Protein AF-A0A7C4H9B8-F1 (afdb_monomer_lite)

Sequence (169 aa):
MSKLNQVKREEVLRFFNLPGFAIEMAKEEDYWKKDWTSDFAKCVFIIVGTYEGAELFDRFAAYKIGFELEKIGLRWMVMTDKYWEEVKDRYLKSPIITIGGPVVNYLSLKLSQKKGLGKNAIGFELTDRLIGFIWGENAYETLKLTKIFIQEYLESYAKIAKDIILRKP

Secondary structure (DSSP, 8-state):
--THHHHHHHHHHHHHT-HHHHHHHHHHHHHHTS-HHHHHTTEEEEEE---TTHHHHHHHHHHHHHHHHHHTT-EEEEEEHHHHHHHGGGGTTS-EEEES-TTT-HHHHHHHHHHT--SSEEEEEESSSEEEEEE-SSHHHHHHHHHHIIIIIHHHHHHHHHHHHHS--

Foldseek 3Di:
DDPPVPVVVVVVVVVCPPPVNVVVVVVVVVVVPDPVLVVCLQAAEEEEFPDDPLRVLQVVLVVVLQVLLVVVVHHYDYDYLVVCVVCCVSNQAQHYEYAEDLVGHVVNVVVCVVPVDDQFDFAWDDDSYTYTYFYHVGSVSSSVRSVVCSVPHSVVSSVVNCVSSVPDD

Radius of gyration: 19.86 Å; chains: 1; bounding box: 52×51×52 Å

pLDDT: mean 81.76, std 17.7, range [39.69, 98.56]

Structure (mmCIF, N/CA/C/O backbone):
data_AF-A0A7C4H9B8-F1
#
_entry.id   AF-A0A7C4H9B8-F1
#
loop_
_atom_site.group_PDB
_atom_site.id
_atom_site.type_symbol
_atom_site.label_atom_id
_atom_site.label_alt_id
_atom_site.label_comp_id
_atom_site.label_asym_id
_atom_site.label_entity_id
_atom_site.label_seq_id
_atom_site.pdbx_PDB_ins_code
_atom_site.Cartn_x
_atom_site.Cartn_y
_atom_site.Cartn_z
_atom_site.occupancy
_atom_site.B_iso_or_equiv
_atom_site.auth_seq_id
_atom_site.auth_comp_id
_atom_site.auth_asym_id
_atom_site.auth_atom_id
_atom_site.pdbx_PDB_model_num
ATOM 1 N N . MET A 1 1 ? 28.560 -38.560 17.644 1.00 44.53 1 MET A N 1
ATOM 2 C CA . MET A 1 1 ? 28.156 -37.156 17.889 1.00 44.53 1 MET A CA 1
ATOM 3 C C . MET A 1 1 ? 29.359 -36.410 18.442 1.00 44.53 1 MET A C 1
ATOM 5 O O . MET A 1 1 ? 29.866 -36.804 19.483 1.00 44.53 1 MET A O 1
ATOM 9 N N . SER A 1 2 ? 29.905 -35.453 17.686 1.00 44.12 2 SER A N 1
ATOM 10 C CA . SER A 1 2 ? 31.183 -34.803 18.001 1.00 44.12 2 SER A CA 1
ATOM 11 C C . SER A 1 2 ? 31.042 -33.781 19.136 1.00 44.12 2 SER A C 1
ATOM 13 O O . SER A 1 2 ? 30.021 -33.106 19.271 1.00 44.12 2 SER A O 1
ATOM 15 N N . LYS A 1 3 ? 32.108 -33.640 19.933 1.00 47.97 3 LYS A N 1
ATOM 16 C CA . LYS A 1 3 ? 32.249 -32.690 21.055 1.00 47.97 3 LYS A CA 1
ATOM 17 C C . LYS A 1 3 ? 32.072 -31.203 20.671 1.00 47.97 3 LYS A C 1
ATOM 19 O O . LYS A 1 3 ? 32.063 -30.357 21.556 1.00 47.97 3 LYS A O 1
ATOM 24 N N . LEU A 1 4 ? 31.868 -30.876 19.388 1.00 39.69 4 LEU A N 1
ATOM 25 C CA . LEU A 1 4 ? 31.550 -29.520 18.916 1.00 39.69 4 LEU A CA 1
ATOM 26 C C . LEU A 1 4 ? 30.134 -29.038 19.291 1.00 39.69 4 LEU A C 1
ATOM 28 O O . LEU A 1 4 ? 29.887 -27.836 19.275 1.00 39.69 4 LEU A O 1
ATOM 32 N N . ASN A 1 5 ? 29.214 -29.938 19.662 1.00 51.06 5 ASN A N 1
ATOM 33 C CA . ASN A 1 5 ? 27.829 -29.572 20.000 1.00 51.06 5 ASN A CA 1
ATOM 34 C C . ASN A 1 5 ? 27.592 -29.233 21.483 1.00 51.06 5 ASN A C 1
ATOM 36 O O . ASN A 1 5 ? 26.513 -28.753 21.820 1.00 51.06 5 ASN A O 1
ATOM 40 N N . GLN A 1 6 ? 28.563 -29.462 22.374 1.00 49.03 6 GLN A N 1
ATOM 41 C CA . GLN A 1 6 ? 28.408 -29.138 23.801 1.00 49.03 6 GLN A CA 1
ATOM 42 C C . GLN A 1 6 ? 28.836 -27.703 24.127 1.00 49.03 6 GLN A C 1
ATOM 44 O O . GLN A 1 6 ? 28.135 -27.025 24.874 1.00 49.03 6 GLN A O 1
ATOM 49 N N . VAL A 1 7 ? 29.900 -27.199 23.491 1.00 49.19 7 VAL A N 1
ATOM 50 C CA . VAL A 1 7 ? 30.449 -25.858 23.778 1.00 49.19 7 VAL A CA 1
ATOM 51 C C . VAL A 1 7 ? 29.468 -24.734 23.403 1.00 49.19 7 VAL A C 1
ATOM 53 O O . VAL A 1 7 ? 29.357 -23.751 24.125 1.00 49.19 7 VAL A O 1
ATOM 56 N N . LYS A 1 8 ? 28.636 -24.913 22.366 1.00 54.22 8 LYS A N 1
ATOM 57 C CA . LYS A 1 8 ? 27.623 -23.909 21.987 1.00 54.22 8 LYS A CA 1
ATOM 58 C C . LYS A 1 8 ? 26.416 -23.843 22.921 1.00 54.22 8 LYS A C 1
ATOM 60 O O . LYS A 1 8 ? 25.779 -22.802 22.996 1.00 54.22 8 LYS A O 1
ATOM 65 N N . ARG A 1 9 ? 26.051 -24.928 23.609 1.00 48.72 9 ARG A N 1
ATOM 66 C CA . ARG A 1 9 ? 24.811 -24.950 24.405 1.00 48.72 9 ARG A CA 1
ATOM 67 C C . ARG A 1 9 ? 24.984 -24.210 25.729 1.00 48.72 9 ARG A C 1
ATOM 69 O O . ARG A 1 9 ? 24.079 -23.496 26.137 1.00 48.72 9 ARG A O 1
ATOM 76 N N . GLU A 1 10 ? 26.147 -24.332 26.363 1.00 52.06 10 GLU A N 1
ATOM 77 C CA . GLU A 1 10 ? 26.447 -23.648 27.628 1.00 52.06 10 GLU A CA 1
ATOM 78 C C . GLU A 1 10 ? 26.759 -22.157 27.438 1.00 52.06 10 GLU A C 1
ATOM 80 O O . GLU A 1 10 ? 26.349 -21.345 28.266 1.00 52.06 10 GLU A O 1
ATOM 85 N N . GLU A 1 11 ? 27.404 -21.768 26.332 1.00 54.47 11 GLU A N 1
ATOM 86 C CA . GLU A 1 11 ? 27.608 -20.352 25.985 1.00 54.47 11 GLU A CA 1
ATOM 87 C C . GLU A 1 11 ? 26.296 -19.654 25.614 1.00 54.47 11 GLU A C 1
ATOM 89 O O . GLU A 1 11 ? 26.045 -18.540 26.072 1.00 54.47 11 GLU A O 1
ATOM 94 N N . VAL A 1 12 ? 25.418 -20.333 24.865 1.00 52.53 12 VAL A N 1
ATOM 95 C CA . VAL A 1 12 ? 24.054 -19.858 24.604 1.00 52.53 12 VAL A CA 1
ATOM 96 C C . VAL A 1 12 ? 23.292 -19.738 25.925 1.00 52.53 12 VAL A C 1
ATOM 98 O O . VAL A 1 12 ? 22.803 -18.667 26.240 1.00 52.53 12 VAL A O 1
ATOM 101 N N . LEU A 1 13 ? 23.271 -20.755 26.787 1.00 48.16 13 LEU A N 1
ATOM 102 C CA . LEU A 1 13 ? 22.564 -20.654 28.073 1.00 48.16 13 LEU A CA 1
ATOM 103 C C . LEU A 1 13 ? 23.130 -19.561 29.003 1.00 48.16 13 LEU A C 1
ATOM 105 O O . LEU A 1 13 ? 22.366 -18.944 29.741 1.00 48.16 13 LEU A O 1
ATOM 109 N N . ARG A 1 14 ? 24.433 -19.252 28.941 1.00 53.78 14 ARG A N 1
ATOM 110 C CA . ARG A 1 14 ? 25.020 -18.094 29.645 1.00 53.78 14 ARG A CA 1
ATOM 111 C C . ARG A 1 14 ? 24.550 -16.753 29.086 1.00 53.78 14 ARG A C 1
ATOM 113 O O . ARG A 1 14 ? 24.324 -15.841 29.873 1.00 53.78 14 ARG A O 1
ATOM 120 N N . PHE A 1 15 ? 24.375 -16.640 27.771 1.00 50.88 15 PHE A N 1
ATOM 121 C CA . PHE A 1 15 ? 23.829 -15.439 27.131 1.00 50.88 15 PHE A CA 1
ATOM 122 C C . PHE A 1 15 ? 22.358 -15.202 27.532 1.00 50.88 15 PHE A C 1
ATOM 124 O O . PHE A 1 15 ? 21.943 -14.065 27.735 1.00 50.88 15 PHE A O 1
ATOM 131 N N . PHE A 1 16 ? 21.590 -16.281 27.723 1.00 49.31 16 PHE A N 1
ATOM 132 C CA . PHE A 1 16 ? 20.162 -16.245 28.074 1.00 49.31 16 PHE A CA 1
ATOM 133 C C . PHE A 1 16 ? 19.893 -16.143 29.591 1.00 49.31 16 PHE A C 1
ATOM 135 O O . PHE A 1 16 ? 18.780 -15.815 29.990 1.00 49.31 16 PHE A O 1
ATOM 142 N N . ASN A 1 17 ? 20.898 -16.370 30.447 1.00 49.19 17 ASN A N 1
ATOM 143 C CA . ASN A 1 17 ? 20.796 -16.247 31.911 1.00 49.19 17 ASN A CA 1
ATOM 144 C C . ASN A 1 17 ? 20.943 -14.804 32.434 1.00 49.19 17 ASN A C 1
ATOM 146 O O . ASN A 1 17 ? 21.110 -14.592 33.637 1.00 49.19 17 ASN A O 1
ATOM 150 N N . LEU A 1 18 ? 20.869 -13.796 31.562 1.00 48.34 18 LEU A N 1
ATOM 151 C CA . LEU A 1 18 ? 20.685 -12.416 31.999 1.00 48.34 18 LEU A CA 1
ATOM 152 C C . LEU A 1 18 ? 19.249 -12.269 32.526 1.00 48.34 18 LEU A C 1
ATOM 154 O O . LEU A 1 18 ? 18.309 -12.491 31.759 1.00 48.34 18 LEU A O 1
ATOM 158 N N . PRO A 1 19 ? 19.041 -11.856 33.792 1.00 51.44 19 PRO A N 1
ATOM 159 C CA . PRO A 1 19 ? 17.702 -11.714 34.367 1.00 51.44 19 PRO A CA 1
ATOM 160 C C . PRO A 1 19 ? 16.768 -10.840 33.516 1.00 51.44 19 PRO A C 1
ATOM 162 O O . PRO A 1 19 ? 15.567 -11.076 33.491 1.00 51.44 19 PRO A O 1
ATOM 165 N N . GLY A 1 20 ? 17.316 -9.873 32.769 1.00 46.22 20 GLY A N 1
ATOM 166 C CA . GLY A 1 20 ? 16.558 -9.044 31.827 1.00 46.22 20 GLY A CA 1
ATOM 167 C C . GLY A 1 20 ? 16.043 -9.793 30.590 1.00 46.22 20 GLY A C 1
ATOM 168 O O . GLY A 1 20 ? 14.901 -9.581 30.197 1.00 46.22 20 GLY A O 1
ATOM 169 N N . PHE A 1 21 ? 16.828 -10.715 30.025 1.00 45.16 21 PHE A N 1
ATOM 170 C CA . PHE A 1 21 ? 16.482 -11.431 28.791 1.00 45.16 21 PHE A CA 1
ATOM 171 C C . PHE A 1 21 ? 15.414 -12.508 29.028 1.00 45.16 21 PHE A C 1
ATOM 173 O O . PHE A 1 21 ? 14.483 -12.654 28.243 1.00 45.16 21 PHE A O 1
ATOM 180 N N . ALA A 1 22 ? 15.483 -13.218 30.159 1.00 49.66 22 ALA A N 1
ATOM 181 C CA . ALA A 1 22 ? 14.460 -14.196 30.535 1.00 49.66 22 ALA A CA 1
ATOM 182 C C . ALA A 1 22 ? 13.092 -13.536 30.819 1.00 49.66 22 ALA A C 1
ATOM 184 O O . ALA A 1 22 ? 12.048 -14.110 30.512 1.00 49.66 22 ALA A O 1
ATOM 185 N N . ILE A 1 23 ? 13.086 -12.309 31.361 1.00 48.88 23 ILE A N 1
ATOM 186 C CA . ILE A 1 23 ? 11.866 -11.510 31.574 1.00 48.88 23 ILE A CA 1
ATOM 187 C C . ILE A 1 23 ? 11.294 -11.002 30.241 1.00 48.88 23 ILE A C 1
ATOM 189 O O . ILE A 1 23 ? 10.074 -10.986 30.074 1.00 48.88 23 ILE A O 1
ATOM 193 N N . GLU A 1 24 ? 12.143 -10.596 29.292 1.00 49.50 24 GLU A N 1
ATOM 194 C CA . GLU A 1 24 ? 11.715 -10.227 27.936 1.00 49.50 24 GLU A CA 1
ATOM 195 C C . GLU A 1 24 ? 11.122 -11.425 27.191 1.00 49.50 24 GLU A C 1
ATOM 197 O O . GLU A 1 24 ? 10.017 -11.313 26.668 1.00 49.50 24 GLU A O 1
ATOM 202 N N . MET A 1 25 ? 11.767 -12.591 27.259 1.00 46.78 25 MET A N 1
ATOM 203 C CA . MET A 1 25 ? 11.276 -13.826 26.644 1.00 46.78 25 MET A CA 1
ATOM 204 C C . MET A 1 25 ? 9.974 -14.356 27.256 1.00 46.78 25 MET A C 1
ATOM 206 O O . MET A 1 25 ? 9.130 -14.872 26.530 1.00 46.78 25 MET A O 1
ATOM 210 N N . ALA A 1 26 ? 9.762 -14.220 28.569 1.00 51.03 26 ALA A N 1
ATOM 211 C CA . ALA A 1 26 ? 8.496 -14.609 29.198 1.00 51.03 26 ALA A CA 1
ATOM 212 C C . ALA A 1 26 ? 7.327 -13.716 28.735 1.00 51.03 26 ALA A C 1
ATOM 214 O O . ALA A 1 26 ? 6.230 -14.206 28.474 1.00 51.03 26 ALA A O 1
ATOM 215 N N . LYS A 1 27 ? 7.576 -12.410 28.551 1.00 52.38 27 LYS A N 1
ATOM 216 C CA . LYS A 1 27 ? 6.616 -11.493 27.909 1.00 52.38 27 LYS A CA 1
ATOM 217 C C . LYS A 1 27 ? 6.428 -11.809 26.421 1.00 52.38 27 LYS A C 1
ATOM 219 O O . LYS A 1 27 ? 5.348 -11.573 25.882 1.00 52.38 27 LYS A O 1
ATOM 224 N N . GLU A 1 28 ? 7.459 -12.338 25.769 1.00 54.31 28 GLU A N 1
ATOM 225 C CA . GLU A 1 28 ? 7.433 -12.794 24.381 1.00 54.31 28 GLU A CA 1
ATOM 226 C C . GLU A 1 28 ? 6.603 -14.077 24.213 1.00 54.31 28 GLU A C 1
ATOM 228 O O . GLU A 1 28 ? 5.794 -14.168 23.300 1.00 54.31 28 GLU A O 1
ATOM 233 N N . GLU A 1 29 ? 6.703 -15.055 25.115 1.00 57.59 29 GLU A N 1
ATOM 234 C CA . GLU A 1 29 ? 5.856 -16.254 25.070 1.00 57.59 29 GLU A CA 1
ATOM 235 C C . GLU A 1 29 ? 4.365 -15.916 25.175 1.00 57.59 29 GLU A C 1
ATOM 237 O O . GLU A 1 29 ? 3.547 -16.472 24.439 1.00 57.59 29 GLU A O 1
ATOM 242 N N . ASP A 1 30 ? 4.006 -14.994 26.068 1.00 61.00 30 ASP A N 1
ATOM 243 C CA . ASP A 1 30 ? 2.628 -14.520 26.208 1.00 61.00 30 ASP A CA 1
ATOM 244 C C . ASP A 1 30 ? 2.188 -13.658 25.022 1.00 61.00 30 ASP A C 1
ATOM 246 O O . ASP A 1 30 ? 1.004 -13.634 24.689 1.00 61.00 30 ASP A O 1
ATOM 250 N N . TYR A 1 31 ? 3.127 -12.975 24.356 1.00 57.56 31 TYR A N 1
ATOM 251 C CA . TYR A 1 31 ? 2.903 -12.359 23.052 1.00 57.56 31 TYR A CA 1
ATOM 252 C C . TYR A 1 31 ? 2.505 -13.476 22.076 1.00 57.56 31 TYR A C 1
ATOM 254 O O . TYR A 1 31 ? 1.358 -13.496 21.633 1.00 57.56 31 TYR A O 1
ATOM 262 N N . TRP A 1 32 ? 3.371 -14.459 21.811 1.00 62.56 32 TRP A N 1
ATOM 263 C CA . TRP A 1 32 ? 3.153 -15.511 20.806 1.00 62.56 32 TRP A CA 1
ATOM 264 C C . TRP A 1 32 ? 1.882 -16.356 21.020 1.00 62.56 32 TRP A C 1
ATOM 266 O O . TRP A 1 32 ? 1.340 -16.870 20.043 1.00 62.56 32 TRP A O 1
ATOM 276 N N . LYS A 1 33 ? 1.364 -16.448 22.254 1.00 67.75 33 LYS A N 1
ATOM 277 C CA . LYS A 1 33 ? 0.110 -17.148 22.607 1.00 67.75 33 LYS A CA 1
ATOM 278 C C . LYS A 1 33 ? -1.178 -16.352 22.322 1.00 67.75 33 LYS A C 1
ATOM 280 O O . LYS A 1 33 ? -2.266 -16.906 22.480 1.00 67.75 33 LYS A O 1
ATOM 285 N N . LYS A 1 34 ? -1.100 -15.073 21.930 1.00 63.56 34 LYS A N 1
ATOM 286 C CA . LYS A 1 34 ? -2.284 -14.255 21.605 1.00 63.56 34 LYS A CA 1
ATOM 287 C C . LYS A 1 34 ? -2.974 -14.733 20.329 1.00 63.56 34 LYS A C 1
ATOM 289 O O . LYS A 1 34 ? -2.333 -15.224 19.404 1.00 63.56 34 LYS A O 1
ATOM 294 N N . ASP A 1 35 ? -4.287 -14.516 20.245 1.00 65.62 35 ASP A N 1
ATOM 295 C CA . ASP A 1 35 ? -4.987 -14.601 18.965 1.00 65.62 35 ASP A CA 1
ATOM 296 C C . ASP A 1 35 ? -4.635 -13.383 18.103 1.00 65.62 35 ASP A C 1
ATOM 298 O O . ASP A 1 35 ? -5.299 -12.349 18.103 1.00 65.62 35 ASP A O 1
ATOM 302 N N . TRP A 1 36 ? -3.550 -13.526 17.355 1.00 62.78 36 TRP A N 1
ATOM 303 C CA . TRP A 1 36 ? -3.068 -12.533 16.407 1.00 62.78 36 TRP A CA 1
ATOM 304 C C . TRP A 1 36 ? -4.059 -12.229 15.286 1.00 62.78 36 TRP A C 1
ATOM 306 O O . TRP A 1 36 ? -4.049 -11.141 14.710 1.00 62.78 36 TRP A O 1
ATOM 316 N N . THR A 1 37 ? -4.912 -13.194 14.941 1.00 63.53 37 THR A N 1
ATOM 317 C CA . THR A 1 37 ? -5.716 -13.121 13.722 1.00 63.53 37 THR A CA 1
ATOM 318 C C . THR A 1 37 ? -6.831 -12.085 13.824 1.00 63.53 37 THR A C 1
ATOM 320 O O . THR A 1 37 ? -7.055 -11.342 12.864 1.00 63.53 37 THR A O 1
ATOM 323 N N . SER A 1 38 ? -7.463 -11.965 14.995 1.00 63.53 38 SER A N 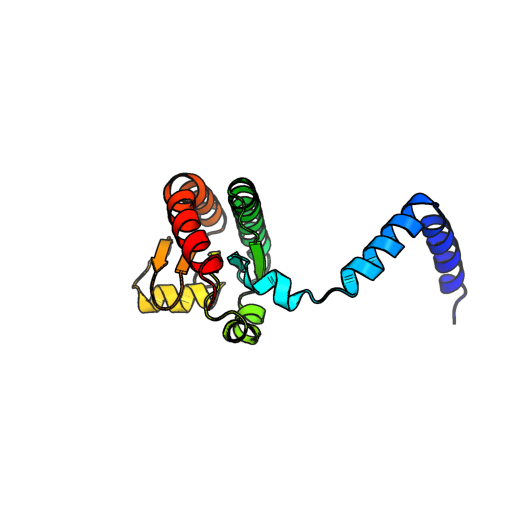1
ATOM 324 C CA . SER A 1 38 ? -8.467 -10.933 15.287 1.00 63.53 38 SER A CA 1
ATOM 325 C C . SER A 1 38 ? -7.862 -9.528 15.376 1.00 63.53 38 SER A C 1
ATOM 327 O O . SER A 1 38 ? -8.512 -8.539 15.025 1.00 63.53 38 SER A O 1
ATOM 329 N N . ASP A 1 39 ? -6.589 -9.446 15.752 1.00 66.25 39 ASP A N 1
ATOM 330 C CA . ASP A 1 39 ? -5.824 -8.208 15.852 1.00 66.25 39 ASP A CA 1
ATOM 331 C C . ASP A 1 39 ? -5.486 -7.610 14.475 1.00 66.25 39 ASP A C 1
ATOM 333 O O . ASP A 1 39 ? -5.497 -6.387 14.295 1.00 66.25 39 ASP A O 1
ATOM 337 N N . PHE A 1 40 ? -5.260 -8.471 13.478 1.00 74.06 40 PHE A N 1
ATOM 338 C CA . PHE A 1 40 ? -4.926 -8.066 12.110 1.00 74.06 40 PHE A CA 1
ATOM 339 C C . PHE A 1 40 ? -6.133 -7.684 11.249 1.00 74.06 40 PHE A C 1
ATOM 341 O O . PHE A 1 40 ? -5.965 -7.022 10.226 1.00 74.06 40 PHE A O 1
ATOM 348 N N . ALA A 1 41 ? -7.358 -8.021 11.663 1.00 68.50 41 ALA A N 1
ATOM 349 C CA . ALA A 1 41 ? -8.571 -7.659 10.923 1.00 68.50 41 ALA A CA 1
ATOM 350 C C . ALA A 1 41 ? -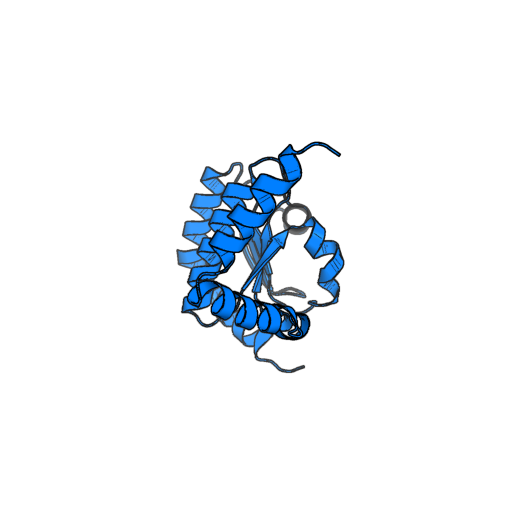8.744 -6.133 10.751 1.00 68.50 41 ALA A C 1
ATOM 352 O O . ALA A 1 41 ? -9.419 -5.679 9.826 1.00 68.50 41 ALA A O 1
ATOM 353 N N . LYS A 1 42 ? -8.101 -5.339 11.619 1.00 78.44 42 LYS A N 1
ATOM 354 C CA . LYS A 1 42 ? -8.131 -3.868 11.630 1.00 78.44 42 LYS A CA 1
ATOM 355 C C . LYS A 1 42 ? -6.844 -3.222 11.103 1.00 78.44 42 LYS A C 1
ATOM 357 O O . LYS A 1 42 ? -6.588 -2.054 11.392 1.00 78.44 42 LYS A O 1
ATOM 362 N N . CYS A 1 43 ? -6.028 -3.971 10.366 1.00 89.88 43 CYS A N 1
ATOM 363 C CA . CYS A 1 43 ? -4.800 -3.462 9.768 1.00 89.88 43 CYS A CA 1
ATOM 364 C C . CYS A 1 43 ? -5.002 -3.034 8.312 1.00 89.88 43 CYS A C 1
ATOM 366 O O . CYS A 1 43 ? -5.822 -3.589 7.578 1.00 89.88 43 CYS A O 1
ATOM 368 N N . VAL A 1 44 ? -4.180 -2.081 7.882 1.00 94.88 44 VAL A N 1
ATOM 369 C CA . VAL A 1 44 ? -3.845 -1.901 6.469 1.00 94.88 44 VAL A CA 1
ATOM 370 C C . VAL A 1 44 ? -2.782 -2.935 6.095 1.00 94.88 44 VAL A C 1
ATOM 372 O O . VAL A 1 44 ? -1.714 -2.964 6.707 1.00 94.88 44 VAL A O 1
ATOM 375 N N . PHE A 1 45 ? -3.037 -3.774 5.093 1.00 95.31 45 PHE A N 1
ATOM 376 C CA . PHE A 1 45 ? -2.022 -4.718 4.616 1.00 95.31 45 PHE A CA 1
ATOM 377 C C . PHE A 1 45 ? -1.185 -4.088 3.504 1.00 95.31 45 PHE A C 1
ATOM 379 O O . PHE A 1 45 ? -1.718 -3.643 2.492 1.00 95.31 45 PHE A O 1
ATOM 386 N N . ILE A 1 46 ? 0.131 -4.056 3.676 1.00 96.88 46 ILE A N 1
ATOM 387 C CA . ILE A 1 46 ? 1.066 -3.567 2.667 1.00 96.88 46 ILE A CA 1
ATOM 388 C C . ILE A 1 46 ? 1.690 -4.779 1.977 1.00 96.88 46 ILE A C 1
ATOM 390 O O . ILE A 1 46 ? 2.449 -5.536 2.581 1.00 96.88 46 ILE A O 1
ATOM 394 N N . ILE A 1 47 ? 1.311 -4.987 0.723 1.00 95.31 47 ILE A N 1
ATOM 395 C CA . ILE A 1 47 ? 1.631 -6.165 -0.072 1.00 95.31 47 ILE A CA 1
ATOM 396 C C . ILE A 1 47 ? 2.848 -5.869 -0.943 1.00 95.31 47 ILE A C 1
ATOM 398 O O . ILE A 1 47 ? 2.801 -4.973 -1.783 1.00 95.31 47 ILE A O 1
ATOM 402 N N . VAL A 1 48 ? 3.925 -6.624 -0.753 1.00 94.81 48 VAL A N 1
ATOM 403 C CA . VAL A 1 48 ? 5.174 -6.500 -1.518 1.00 94.81 48 VAL A CA 1
ATOM 404 C C . VAL A 1 48 ? 5.395 -7.726 -2.402 1.00 94.81 48 VAL A C 1
ATOM 406 O O . VAL A 1 48 ? 4.927 -8.819 -2.085 1.00 94.81 48 VAL A O 1
ATOM 409 N N . GLY A 1 49 ? 6.116 -7.552 -3.509 1.00 87.75 49 GLY A N 1
ATOM 410 C CA . GLY A 1 49 ? 6.518 -8.663 -4.373 1.00 87.75 49 GLY A CA 1
ATOM 411 C C . GLY A 1 49 ? 7.548 -9.591 -3.721 1.00 87.75 49 GLY A C 1
ATOM 412 O O . GLY A 1 49 ? 8.258 -9.194 -2.797 1.00 87.75 49 GLY A O 1
ATOM 413 N N . THR A 1 50 ? 7.660 -10.822 -4.231 1.00 75.56 50 THR A N 1
ATOM 414 C CA . THR A 1 50 ? 8.577 -11.855 -3.698 1.00 75.56 50 THR A CA 1
ATOM 415 C C . THR A 1 50 ? 9.847 -12.055 -4.558 1.00 75.56 50 THR A C 1
ATOM 417 O O . THR A 1 50 ? 10.453 -13.123 -4.531 1.00 75.56 50 THR A O 1
ATOM 420 N N . TYR A 1 51 ? 10.252 -11.070 -5.373 1.00 73.00 51 TYR A N 1
ATOM 421 C CA . TYR A 1 51 ? 11.302 -11.253 -6.392 1.00 73.00 51 TYR A CA 1
ATOM 422 C C . TYR A 1 51 ? 12.715 -10.817 -5.946 1.00 73.00 51 TYR A C 1
ATOM 424 O O . TYR A 1 51 ? 12.919 -9.683 -5.506 1.00 73.00 51 TYR A O 1
ATOM 432 N N . GLU A 1 52 ? 13.676 -11.735 -6.122 1.00 61.53 52 GLU A N 1
ATOM 433 C CA . GLU A 1 52 ? 15.147 -11.655 -5.997 1.00 61.53 52 GLU A CA 1
ATOM 434 C C . GLU A 1 52 ? 15.748 -10.267 -5.681 1.00 61.53 52 GLU A C 1
ATOM 436 O O . GLU A 1 52 ? 16.241 -9.555 -6.554 1.00 61.53 52 GLU A O 1
ATOM 441 N N . GLY A 1 53 ? 15.740 -9.868 -4.405 1.00 63.69 53 GLY A N 1
ATOM 442 C CA . GLY A 1 53 ? 16.421 -8.660 -3.916 1.00 63.69 53 GLY A CA 1
ATOM 443 C C . GLY A 1 53 ? 15.713 -7.328 -4.201 1.00 63.69 53 GLY A C 1
ATOM 444 O O . GLY A 1 53 ? 15.910 -6.375 -3.446 1.00 63.69 53 GLY A O 1
ATOM 445 N N . ALA A 1 54 ? 14.828 -7.257 -5.203 1.00 65.75 54 ALA A N 1
ATOM 446 C CA . ALA A 1 54 ? 13.950 -6.102 -5.424 1.00 65.75 54 ALA A CA 1
ATOM 447 C C . ALA A 1 54 ? 12.989 -5.891 -4.239 1.00 65.75 54 ALA A C 1
ATOM 449 O O . ALA A 1 54 ? 12.685 -4.754 -3.871 1.00 65.75 54 ALA A O 1
ATOM 450 N N . GLU A 1 55 ? 12.618 -6.985 -3.565 1.00 74.88 55 GLU A N 1
ATOM 451 C CA . GLU A 1 55 ? 11.801 -6.954 -2.353 1.00 74.88 55 GLU A CA 1
ATOM 452 C C . GLU A 1 55 ? 12.397 -6.095 -1.227 1.00 74.88 55 GLU A C 1
ATOM 454 O O . GLU A 1 55 ? 11.648 -5.596 -0.395 1.00 74.88 55 GLU A O 1
ATOM 459 N N . LEU A 1 56 ? 13.723 -5.894 -1.168 1.00 85.62 56 LEU A N 1
ATOM 460 C CA . LEU A 1 56 ? 14.345 -5.108 -0.097 1.00 85.62 56 LEU A CA 1
ATOM 461 C C . LEU A 1 56 ? 13.915 -3.640 -0.169 1.00 85.62 56 LEU A C 1
ATOM 463 O O . LEU A 1 56 ? 13.582 -3.040 0.854 1.00 85.62 56 LEU A O 1
ATOM 467 N N . PHE A 1 57 ? 13.883 -3.073 -1.377 1.00 88.94 57 PHE A N 1
ATOM 468 C CA . PHE A 1 57 ? 13.464 -1.690 -1.592 1.00 88.94 57 PHE A CA 1
ATOM 469 C C . PHE A 1 57 ? 11.955 -1.532 -1.420 1.00 88.94 57 PHE A C 1
ATOM 471 O O . PHE A 1 57 ? 11.512 -0.580 -0.776 1.00 88.94 57 PHE A O 1
ATOM 478 N N . ASP A 1 58 ? 11.176 -2.497 -1.910 1.00 91.19 58 ASP A N 1
ATOM 479 C CA . ASP A 1 58 ? 9.723 -2.504 -1.736 1.00 91.19 58 ASP A CA 1
ATOM 480 C C . ASP A 1 58 ? 9.340 -2.643 -0.255 1.00 91.19 58 ASP A C 1
ATOM 482 O O . ASP A 1 58 ? 8.447 -1.946 0.224 1.00 91.19 58 ASP A O 1
ATOM 486 N N . ARG A 1 59 ? 10.061 -3.468 0.518 1.00 92.31 59 ARG A N 1
ATOM 487 C CA . ARG A 1 59 ? 9.895 -3.580 1.976 1.00 92.31 59 ARG A CA 1
ATOM 488 C C . ARG A 1 59 ? 10.310 -2.303 2.690 1.00 92.31 59 ARG A C 1
ATOM 490 O O . ARG A 1 59 ? 9.606 -1.873 3.597 1.00 92.31 59 ARG A O 1
ATOM 497 N N . PHE A 1 60 ? 11.409 -1.667 2.288 1.00 93.56 60 PHE A N 1
ATOM 498 C CA . PHE A 1 60 ? 11.803 -0.375 2.854 1.00 93.56 60 PHE A CA 1
ATOM 499 C C . PHE A 1 60 ? 10.715 0.688 2.632 1.00 93.56 60 PHE A C 1
ATOM 501 O O . PHE A 1 60 ? 10.316 1.373 3.577 1.00 93.56 60 PHE A O 1
ATOM 508 N N . ALA A 1 61 ? 10.178 0.776 1.412 1.00 95.12 61 ALA A N 1
ATOM 509 C CA . ALA A 1 61 ? 9.027 1.616 1.094 1.00 95.12 61 ALA A CA 1
ATOM 510 C C . ALA A 1 61 ? 7.804 1.260 1.955 1.00 95.12 61 ALA A C 1
ATOM 512 O O . ALA A 1 61 ? 7.168 2.152 2.522 1.00 95.12 61 ALA A O 1
ATOM 513 N N . ALA A 1 62 ? 7.515 -0.034 2.101 1.00 96.56 62 ALA A N 1
ATOM 514 C CA . ALA A 1 62 ? 6.405 -0.539 2.897 1.00 96.56 62 ALA A CA 1
ATOM 515 C C . ALA A 1 62 ? 6.512 -0.126 4.368 1.00 96.56 62 ALA A C 1
ATOM 517 O O . ALA A 1 62 ? 5.562 0.426 4.919 1.00 96.56 62 ALA A O 1
ATOM 518 N N . TYR A 1 63 ? 7.677 -0.318 4.989 1.00 96.50 63 TYR A N 1
ATOM 519 C CA . TYR A 1 63 ? 7.925 0.090 6.370 1.00 96.50 63 TYR A CA 1
ATOM 520 C C . TYR A 1 63 ? 7.817 1.598 6.543 1.00 96.50 63 TYR A C 1
ATOM 522 O O . TYR A 1 63 ? 7.222 2.069 7.511 1.00 96.50 63 TYR A O 1
ATOM 530 N N . LYS A 1 64 ? 8.331 2.374 5.583 1.00 97.56 64 LYS A N 1
ATOM 531 C CA . LYS A 1 64 ? 8.215 3.828 5.642 1.00 97.56 64 LYS A CA 1
ATOM 532 C C . LYS A 1 64 ? 6.756 4.284 5.593 1.00 97.56 64 LYS A C 1
ATOM 534 O O . LYS A 1 64 ? 6.377 5.126 6.400 1.00 97.56 64 LYS A O 1
ATOM 539 N N . ILE A 1 65 ? 5.937 3.718 4.707 1.00 97.62 65 ILE A N 1
ATOM 540 C CA . ILE A 1 65 ? 4.490 3.986 4.667 1.00 97.62 65 ILE A CA 1
ATOM 541 C C . ILE A 1 65 ? 3.822 3.543 5.969 1.00 97.62 65 ILE A C 1
ATOM 543 O O . ILE A 1 65 ? 3.024 4.293 6.523 1.00 97.62 65 ILE A O 1
ATOM 547 N N . GLY A 1 66 ? 4.180 2.362 6.475 1.00 96.06 66 GLY A N 1
ATOM 548 C CA . GLY A 1 66 ? 3.704 1.835 7.748 1.00 96.06 66 GLY A CA 1
ATOM 549 C C . GLY A 1 66 ? 3.903 2.816 8.904 1.00 96.06 66 GLY A C 1
ATOM 550 O O . GLY A 1 66 ? 2.942 3.191 9.571 1.00 96.06 66 GLY A O 1
ATOM 551 N N . PHE A 1 67 ? 5.119 3.336 9.075 1.00 96.31 67 PHE A N 1
ATOM 552 C CA . PHE A 1 67 ? 5.403 4.335 10.109 1.00 96.31 67 PHE A CA 1
ATOM 553 C C . PHE A 1 67 ? 4.580 5.619 9.959 1.00 96.31 67 PHE A C 1
ATOM 555 O O . PHE A 1 67 ? 4.204 6.229 10.957 1.00 96.31 67 PHE A O 1
ATOM 562 N N . GLU A 1 68 ? 4.285 6.057 8.733 1.00 97.12 68 GLU A N 1
ATOM 563 C CA . GLU A 1 68 ? 3.418 7.222 8.525 1.00 97.12 68 GLU A CA 1
ATOM 564 C C . GLU A 1 68 ? 1.936 6.902 8.810 1.00 97.12 68 GLU A C 1
ATOM 566 O O . GLU A 1 68 ? 1.236 7.735 9.383 1.00 97.12 68 GLU A O 1
ATOM 571 N N . LEU A 1 69 ? 1.459 5.687 8.508 1.00 94.50 69 LEU A N 1
ATOM 572 C CA . LEU A 1 69 ? 0.121 5.217 8.900 1.00 94.50 69 LEU A CA 1
ATOM 573 C C . LEU A 1 69 ? -0.039 5.157 10.427 1.00 94.50 69 LEU A C 1
ATOM 575 O O . LEU A 1 69 ? -1.073 5.572 10.957 1.00 94.50 69 LEU A O 1
ATOM 579 N N . GLU A 1 70 ? 0.993 4.698 11.136 1.00 92.94 70 GLU A N 1
ATOM 580 C CA . GLU A 1 70 ? 1.034 4.631 12.601 1.00 92.94 70 GLU A CA 1
ATOM 581 C C . GLU A 1 70 ? 0.866 5.998 13.259 1.00 92.94 70 GLU A C 1
ATOM 583 O O . GLU A 1 70 ? 0.074 6.137 14.191 1.00 92.94 70 GLU A O 1
ATOM 588 N N . LYS A 1 71 ? 1.539 7.033 12.739 1.00 91.75 71 LYS A N 1
ATOM 589 C CA . LYS A 1 71 ? 1.370 8.418 13.218 1.00 91.75 71 LYS A CA 1
ATOM 590 C C . LYS A 1 71 ? -0.067 8.912 13.083 1.00 91.75 71 LYS A C 1
ATOM 592 O O . LYS A 1 71 ? -0.499 9.781 13.833 1.00 91.75 71 LYS A O 1
ATOM 597 N N . ILE A 1 72 ? -0.809 8.353 12.130 1.00 90.25 72 ILE A N 1
ATOM 598 C CA . ILE A 1 72 ? -2.214 8.665 11.871 1.00 90.25 72 ILE A CA 1
ATOM 599 C C . ILE A 1 72 ? -3.136 7.716 12.671 1.00 90.25 72 ILE A C 1
ATOM 601 O O . ILE A 1 72 ? -4.357 7.854 12.622 1.00 90.25 72 ILE A O 1
ATOM 605 N N . GLY A 1 73 ? -2.598 6.786 13.463 1.00 88.31 73 GLY A N 1
ATOM 606 C CA . GLY A 1 73 ? -3.356 5.867 14.318 1.00 88.31 73 GLY A CA 1
ATOM 607 C C . GLY A 1 73 ? -3.908 4.637 13.592 1.00 88.31 73 GLY A C 1
ATOM 608 O O . GLY A 1 73 ? -4.857 4.020 14.075 1.00 88.31 73 GLY A O 1
ATOM 609 N N . LEU A 1 74 ? -3.357 4.287 12.427 1.00 90.00 74 LEU A N 1
ATOM 610 C CA . LEU A 1 74 ? -3.684 3.054 11.712 1.00 90.00 74 LEU A CA 1
ATOM 611 C C . LEU A 1 74 ? -2.631 1.979 11.993 1.00 90.00 74 LEU A C 1
ATOM 613 O O . LEU A 1 74 ? -1.433 2.223 11.871 1.00 90.00 74 LEU A O 1
ATOM 617 N N . ARG A 1 75 ? -3.087 0.766 12.324 1.00 91.06 75 ARG A N 1
ATOM 618 C CA . ARG A 1 75 ? -2.221 -0.420 12.362 1.00 91.06 75 ARG A CA 1
ATOM 619 C C . ARG A 1 75 ? -1.953 -0.892 10.936 1.00 91.06 75 ARG A C 1
ATOM 621 O O . ARG A 1 75 ? -2.815 -0.772 10.062 1.00 91.06 75 ARG A O 1
ATOM 628 N N . TRP A 1 76 ? -0.782 -1.466 10.706 1.00 93.38 76 TRP A N 1
ATOM 629 C CA . TRP A 1 76 ? -0.384 -1.980 9.401 1.00 93.38 76 TRP A CA 1
ATOM 630 C C . TRP A 1 76 ? 0.380 -3.294 9.541 1.00 93.38 76 TRP A C 1
ATOM 632 O O . TRP A 1 76 ? 0.879 -3.631 10.614 1.00 93.38 76 TRP A O 1
ATOM 642 N N . MET A 1 77 ? 0.438 -4.056 8.453 1.00 92.94 77 MET A N 1
ATOM 643 C CA . MET A 1 77 ? 1.209 -5.293 8.377 1.00 92.94 77 MET A CA 1
ATOM 644 C C . MET A 1 77 ? 1.780 -5.460 6.975 1.00 92.94 77 MET A C 1
ATOM 646 O O . MET A 1 77 ? 1.059 -5.286 5.997 1.00 92.94 77 MET A O 1
ATOM 650 N N . VAL A 1 78 ? 3.060 -5.815 6.878 1.00 92.50 78 VAL A N 1
ATOM 651 C CA . VAL A 1 78 ? 3.706 -6.123 5.595 1.00 92.50 78 VAL A CA 1
ATOM 652 C C . VAL A 1 78 ? 3.591 -7.610 5.307 1.00 92.50 78 VAL A C 1
ATOM 654 O O . VAL A 1 78 ? 3.783 -8.438 6.195 1.00 92.50 78 VAL A O 1
ATOM 657 N N . MET A 1 79 ? 3.291 -7.947 4.059 1.00 90.81 79 MET A N 1
ATOM 658 C CA . MET A 1 79 ? 3.111 -9.320 3.608 1.00 90.81 79 MET A CA 1
ATOM 659 C C . MET A 1 79 ? 3.532 -9.461 2.150 1.00 90.81 79 MET A C 1
ATOM 661 O O . MET A 1 79 ? 3.463 -8.504 1.385 1.00 90.81 79 MET A O 1
ATOM 665 N N . THR A 1 80 ? 3.963 -10.656 1.758 1.00 91.44 80 THR A N 1
ATOM 666 C CA . THR A 1 80 ? 4.255 -10.947 0.355 1.00 91.44 80 THR A CA 1
ATOM 667 C C . THR A 1 80 ? 2.971 -11.194 -0.430 1.00 91.44 80 THR A C 1
ATOM 669 O O . THR A 1 80 ? 1.990 -11.719 0.099 1.00 91.44 80 THR A O 1
ATOM 672 N N . ASP A 1 81 ? 2.979 -10.854 -1.712 1.00 89.75 81 ASP A N 1
ATOM 673 C CA . ASP A 1 81 ? 1.878 -11.114 -2.639 1.00 89.75 81 ASP A CA 1
ATOM 674 C C . ASP A 1 81 ? 1.476 -12.596 -2.689 1.00 89.75 81 ASP A C 1
ATOM 676 O O . ASP A 1 81 ? 0.284 -12.910 -2.700 1.00 89.75 81 ASP A O 1
ATOM 680 N N . LYS A 1 82 ? 2.451 -13.509 -2.611 1.00 87.38 82 LYS A N 1
ATOM 681 C CA . LYS A 1 82 ? 2.200 -14.952 -2.531 1.00 87.38 82 LYS A CA 1
ATOM 682 C C . LYS A 1 82 ? 1.373 -15.334 -1.304 1.00 87.38 82 LYS A C 1
ATOM 684 O O . LYS A 1 82 ? 0.369 -16.025 -1.446 1.00 87.38 82 LYS A O 1
ATOM 689 N N . TYR A 1 83 ? 1.771 -14.881 -0.113 1.00 87.38 83 TYR A N 1
ATOM 690 C CA . TYR A 1 83 ? 1.039 -15.222 1.109 1.00 87.38 83 TYR A CA 1
ATOM 691 C C . TYR A 1 83 ? -0.317 -14.510 1.162 1.00 87.38 83 TYR A C 1
ATOM 693 O O . TYR A 1 83 ? -1.303 -15.086 1.614 1.00 87.38 83 TYR A O 1
ATOM 701 N N . TRP A 1 84 ? -0.404 -13.289 0.625 1.00 90.88 84 TRP A N 1
ATOM 702 C CA . TRP A 1 84 ? -1.668 -12.570 0.522 1.00 90.88 84 TRP A CA 1
ATOM 703 C C . TRP A 1 84 ? -2.729 -13.348 -0.251 1.00 90.88 84 TRP A C 1
ATOM 705 O O . TRP A 1 84 ? -3.867 -13.433 0.207 1.00 90.88 84 TRP A O 1
ATOM 715 N N . GLU A 1 85 ? -2.376 -13.946 -1.390 1.00 89.12 85 GLU A N 1
ATOM 716 C CA . GLU A 1 85 ? -3.326 -14.729 -2.186 1.00 89.12 85 GLU A CA 1
ATOM 717 C C . GLU A 1 85 ? -3.915 -15.921 -1.409 1.00 89.12 85 GLU A C 1
ATOM 719 O O . GLU A 1 85 ? -5.073 -16.266 -1.641 1.00 89.12 85 GLU A O 1
ATOM 724 N N . GLU A 1 86 ? -3.178 -16.489 -0.448 1.00 89.88 86 GLU A N 1
ATOM 725 C CA . GLU A 1 86 ? -3.641 -17.593 0.406 1.00 89.88 86 GLU A CA 1
ATOM 726 C C . GLU A 1 86 ? -4.601 -17.136 1.520 1.00 89.88 86 GLU A C 1
ATOM 728 O O . GLU A 1 86 ? -5.439 -17.916 1.979 1.00 89.88 86 GLU A O 1
ATOM 733 N N . VAL A 1 87 ? -4.493 -15.881 1.977 1.00 87.88 87 VAL A N 1
ATOM 734 C CA . VAL A 1 87 ? -5.205 -15.397 3.178 1.00 87.88 87 VAL A CA 1
ATOM 735 C C . VAL A 1 87 ? -6.192 -14.257 2.927 1.00 87.88 87 VAL A C 1
ATOM 737 O O . VAL A 1 87 ? -6.958 -13.920 3.831 1.00 87.88 87 VAL A O 1
ATOM 740 N N . LYS A 1 88 ? -6.222 -13.665 1.727 1.00 87.88 88 LYS A N 1
ATOM 741 C CA . LYS A 1 88 ? -7.042 -12.484 1.380 1.00 87.88 88 LYS A CA 1
ATOM 742 C C . LYS A 1 88 ? -8.532 -12.624 1.714 1.00 87.88 88 LYS A C 1
ATOM 744 O O . LYS A 1 88 ? -9.163 -11.620 2.056 1.00 87.88 88 LYS A O 1
ATOM 749 N N . ASP A 1 89 ? -9.074 -13.842 1.662 1.00 87.62 89 ASP A N 1
ATOM 750 C CA . ASP A 1 89 ? -10.488 -14.139 1.936 1.00 87.62 89 ASP A CA 1
ATOM 751 C C . ASP A 1 89 ? -10.834 -14.024 3.429 1.00 87.62 89 ASP A C 1
ATOM 753 O O . ASP A 1 89 ? -11.980 -13.776 3.798 1.00 87.62 89 ASP A O 1
ATOM 757 N N . ARG A 1 90 ? -9.833 -14.116 4.312 1.00 84.88 90 ARG A N 1
ATOM 758 C CA . ARG A 1 90 ? -9.993 -13.847 5.751 1.00 84.88 90 ARG A CA 1
ATOM 759 C C . ARG A 1 90 ? -10.049 -12.348 6.055 1.00 84.88 90 ARG A C 1
ATOM 761 O O . ARG A 1 90 ? -10.508 -11.951 7.121 1.00 84.88 90 ARG A O 1
ATOM 768 N N . TYR A 1 91 ? -9.611 -11.517 5.107 1.00 84.62 91 TYR A N 1
ATOM 769 C CA . TYR A 1 91 ? -9.431 -10.072 5.258 1.00 84.62 91 TYR A CA 1
ATOM 770 C C . TYR A 1 91 ? -10.141 -9.289 4.143 1.00 84.62 91 TYR A C 1
ATOM 772 O O . TYR A 1 91 ? -9.627 -8.272 3.678 1.00 84.62 91 TYR A O 1
ATOM 780 N N . LEU A 1 92 ? -11.305 -9.760 3.670 1.00 78.44 92 LEU A N 1
ATOM 781 C CA . LEU A 1 92 ? -11.978 -9.260 2.454 1.00 78.44 92 LEU A CA 1
ATOM 782 C C . LEU A 1 92 ? -12.182 -7.740 2.408 1.00 78.44 92 LEU A C 1
ATOM 784 O O . LEU A 1 92 ? -12.062 -7.138 1.345 1.00 78.44 92 LEU A O 1
ATOM 788 N N . LYS A 1 93 ? -12.457 -7.117 3.558 1.00 82.88 93 LYS A N 1
ATOM 789 C CA . LYS A 1 93 ? -12.723 -5.673 3.659 1.00 82.88 93 LYS A CA 1
ATOM 790 C C . LYS A 1 93 ? -11.501 -4.848 4.055 1.00 82.88 93 LYS A C 1
ATOM 792 O O . LYS A 1 93 ? -11.571 -3.623 4.031 1.00 82.88 93 LYS A O 1
ATOM 797 N N . SER A 1 94 ? -10.395 -5.483 4.437 1.00 90.31 94 SER A N 1
ATOM 798 C CA . SER A 1 94 ? -9.234 -4.759 4.945 1.00 90.31 94 SER A CA 1
ATOM 799 C C . SER A 1 94 ? -8.567 -3.957 3.821 1.00 90.31 94 SER A C 1
ATOM 801 O O . SER A 1 94 ? -8.309 -4.523 2.750 1.00 90.31 94 SER A O 1
ATOM 803 N N . PRO A 1 95 ? -8.277 -2.661 4.037 1.00 95.44 95 PRO A N 1
ATOM 804 C CA . PRO A 1 95 ? -7.544 -1.851 3.074 1.00 95.44 95 PRO A CA 1
ATOM 805 C C . PRO A 1 95 ? -6.172 -2.445 2.773 1.00 95.44 95 PRO A C 1
ATOM 807 O O . PRO A 1 95 ? -5.513 -2.969 3.676 1.00 95.44 95 PRO A O 1
ATOM 810 N N . ILE A 1 96 ? -5.726 -2.323 1.525 1.00 96.62 96 ILE A N 1
ATOM 811 C CA . ILE A 1 96 ? -4.394 -2.769 1.121 1.00 96.62 96 ILE A CA 1
ATOM 812 C C . ILE A 1 96 ? -3.625 -1.709 0.349 1.00 96.62 96 ILE A C 1
ATOM 814 O O . ILE A 1 96 ? -4.212 -0.885 -0.343 1.00 96.62 96 ILE A O 1
ATOM 818 N N . ILE A 1 97 ? -2.300 -1.780 0.420 1.00 97.88 97 ILE A N 1
ATOM 819 C CA . ILE A 1 97 ? -1.378 -1.012 -0.418 1.00 97.88 97 ILE A CA 1
ATOM 820 C C . ILE A 1 97 ? -0.454 -2.009 -1.108 1.00 97.88 97 ILE A C 1
ATOM 822 O O . ILE A 1 97 ? 0.250 -2.737 -0.423 1.00 97.88 97 ILE A O 1
ATOM 826 N N . THR A 1 98 ? -0.436 -2.057 -2.436 1.00 96.31 98 THR A N 1
ATOM 827 C CA . THR A 1 98 ? 0.522 -2.878 -3.189 1.00 96.31 98 THR A CA 1
ATOM 828 C C . THR A 1 98 ? 1.755 -2.063 -3.567 1.00 96.31 98 THR A C 1
ATOM 830 O O . THR A 1 98 ? 1.633 -0.936 -4.051 1.00 96.31 98 THR A O 1
ATOM 833 N N . ILE A 1 99 ? 2.939 -2.625 -3.335 1.00 95.94 99 ILE A N 1
ATOM 834 C CA . ILE A 1 99 ? 4.234 -2.027 -3.666 1.00 95.94 99 ILE A CA 1
ATOM 835 C C . ILE A 1 99 ? 5.025 -3.008 -4.527 1.00 95.94 99 ILE A C 1
ATOM 837 O O . ILE A 1 99 ? 5.037 -4.216 -4.272 1.00 95.94 99 ILE A O 1
ATOM 841 N N . GLY A 1 100 ? 5.671 -2.470 -5.557 1.00 92.69 100 GLY A N 1
ATOM 842 C CA . GLY A 1 100 ? 6.419 -3.250 -6.535 1.00 92.69 100 GLY A CA 1
ATOM 843 C C . GLY A 1 100 ? 5.609 -3.469 -7.808 1.00 92.69 100 GLY A C 1
ATOM 844 O O . GLY A 1 100 ? 4.381 -3.597 -7.785 1.00 92.69 100 GLY A O 1
ATOM 845 N N . GLY A 1 101 ? 6.301 -3.435 -8.944 1.00 86.69 101 GLY A N 1
ATOM 846 C CA . GLY A 1 101 ? 5.668 -3.427 -10.260 1.00 86.69 101 GLY A CA 1
ATOM 847 C C . GLY A 1 101 ? 5.074 -4.774 -10.683 1.00 86.69 101 GLY A C 1
ATOM 848 O O . GLY A 1 101 ? 5.382 -5.806 -10.086 1.00 86.69 101 GLY A O 1
ATOM 849 N N . PRO A 1 102 ? 4.280 -4.789 -11.771 1.00 87.19 102 PRO A N 1
ATOM 850 C CA . PRO A 1 102 ? 3.675 -5.995 -12.353 1.00 87.19 102 PRO A CA 1
ATOM 851 C C . PRO A 1 102 ? 4.623 -7.173 -12.607 1.00 87.19 102 PRO A C 1
ATOM 853 O O . PRO A 1 102 ? 4.188 -8.318 -12.645 1.00 87.19 102 PRO A O 1
ATOM 856 N N . VAL A 1 103 ? 5.913 -6.899 -12.808 1.00 83.31 103 VAL A N 1
ATOM 857 C CA . VAL A 1 103 ? 6.935 -7.926 -13.056 1.00 83.31 103 VAL A CA 1
ATOM 858 C C . VAL A 1 103 ? 7.237 -8.742 -11.797 1.00 83.31 103 VAL A C 1
ATOM 860 O O . VAL A 1 103 ? 7.555 -9.921 -11.893 1.00 83.31 103 VAL A O 1
ATOM 863 N N . VAL A 1 104 ? 7.134 -8.119 -10.621 1.00 81.25 104 VAL A N 1
ATOM 864 C CA . VAL A 1 104 ? 7.596 -8.688 -9.344 1.00 81.25 104 VAL A CA 1
ATOM 865 C C . VAL A 1 104 ? 6.471 -8.907 -8.334 1.00 81.25 104 VAL A C 1
ATOM 867 O O . VAL A 1 104 ? 6.687 -9.581 -7.330 1.00 81.25 104 VAL A O 1
ATOM 870 N N . ASN A 1 105 ? 5.288 -8.340 -8.589 1.00 84.50 105 ASN A N 1
ATOM 871 C CA . ASN A 1 105 ? 4.124 -8.397 -7.714 1.00 84.50 105 ASN A CA 1
ATOM 872 C C . ASN A 1 105 ? 2.860 -8.750 -8.518 1.00 84.50 105 ASN A C 1
ATOM 874 O O . ASN A 1 105 ? 2.408 -7.995 -9.388 1.00 84.50 105 ASN A O 1
ATOM 878 N N . TYR A 1 106 ? 2.262 -9.894 -8.193 1.00 87.06 106 TYR A N 1
ATOM 879 C CA . TYR A 1 106 ? 1.097 -10.436 -8.889 1.00 87.06 106 TYR A CA 1
ATOM 880 C C . TYR A 1 106 ? -0.168 -9.579 -8.725 1.00 87.06 106 TYR A C 1
ATOM 882 O O . TYR A 1 106 ? -0.967 -9.448 -9.659 1.00 87.06 106 TYR A O 1
ATOM 890 N N . LEU A 1 107 ? -0.346 -8.944 -7.564 1.00 88.75 107 LEU A N 1
ATOM 891 C CA . LEU A 1 107 ? -1.463 -8.034 -7.324 1.00 88.75 107 LEU A CA 1
ATOM 892 C C . LEU A 1 107 ? -1.331 -6.775 -8.192 1.00 88.75 107 LEU A C 1
ATOM 894 O O . LEU A 1 107 ? -2.303 -6.356 -8.826 1.00 88.75 107 LEU A O 1
ATOM 898 N N . SER A 1 108 ? -0.121 -6.219 -8.284 1.00 91.19 108 SER A N 1
ATOM 899 C CA . SER A 1 108 ? 0.178 -5.087 -9.168 1.00 91.19 108 SER A CA 1
ATOM 900 C C . SER A 1 108 ? -0.029 -5.440 -10.644 1.00 91.19 108 SER A C 1
ATOM 902 O O . SER A 1 108 ? -0.544 -4.614 -11.396 1.00 91.19 108 SER A O 1
ATOM 904 N N . LEU A 1 109 ? 0.287 -6.673 -11.065 1.00 91.44 109 LEU A N 1
ATOM 905 C CA . LEU A 1 109 ? 0.027 -7.147 -12.430 1.00 91.44 109 LEU A CA 1
ATOM 906 C C . LEU A 1 109 ? -1.463 -7.145 -12.769 1.00 91.44 109 LEU A C 1
ATOM 908 O O . LEU A 1 109 ? -1.862 -6.558 -13.777 1.00 91.44 109 LEU A O 1
ATOM 912 N N . LYS A 1 110 ? -2.293 -7.747 -11.909 1.00 90.38 110 LYS A N 1
ATOM 913 C CA . LYS A 1 110 ? -3.754 -7.738 -12.080 1.00 90.38 110 LYS A CA 1
ATOM 914 C C . LYS A 1 110 ? -4.298 -6.314 -12.151 1.00 90.38 110 LYS A C 1
ATOM 916 O O . LYS A 1 110 ? -5.149 -6.019 -12.989 1.00 90.38 110 LYS A O 1
ATOM 921 N N . LEU A 1 111 ? -3.810 -5.433 -11.275 1.00 91.94 111 LEU A N 1
ATOM 922 C CA . LEU A 1 111 ? -4.260 -4.046 -11.220 1.00 91.94 111 LEU A CA 1
ATOM 923 C C . LEU A 1 111 ? -3.862 -3.277 -12.486 1.00 91.94 111 LEU A C 1
ATOM 925 O O . LEU A 1 111 ? -4.704 -2.603 -13.075 1.00 91.94 111 LEU A O 1
ATOM 929 N N . SER A 1 112 ? -2.619 -3.438 -12.945 1.00 92.69 112 SER A N 1
ATOM 930 C CA . SER A 1 112 ? -2.122 -2.828 -14.181 1.00 92.69 112 SER A CA 1
ATOM 931 C C . SER A 1 112 ? -2.937 -3.260 -15.397 1.00 92.69 112 SER A C 1
ATOM 933 O O . SER A 1 112 ? -3.398 -2.398 -16.142 1.00 92.69 112 SER A O 1
ATOM 935 N N . GLN A 1 113 ? -3.220 -4.557 -15.545 1.00 93.25 113 GLN A N 1
ATOM 936 C CA . GLN A 1 113 ? -4.045 -5.078 -16.641 1.00 93.25 113 GLN A CA 1
ATOM 937 C C . GLN A 1 113 ? -5.486 -4.559 -16.587 1.00 93.25 113 GLN A C 1
ATOM 939 O O . GLN A 1 113 ? -6.022 -4.116 -17.599 1.00 93.25 113 GLN A O 1
ATOM 944 N N . LYS A 1 114 ? -6.112 -4.574 -15.402 1.00 92.25 114 LYS A N 1
ATOM 945 C CA . LYS A 1 114 ? -7.500 -4.122 -15.213 1.00 92.25 114 LYS A CA 1
ATOM 946 C C . LYS A 1 114 ? -7.674 -2.628 -15.496 1.00 92.25 114 LYS A C 1
ATOM 948 O O . LYS A 1 114 ? -8.750 -2.211 -15.917 1.00 92.25 114 LYS A O 1
ATOM 953 N N . LYS A 1 115 ? -6.653 -1.820 -15.205 1.00 89.88 115 LYS A N 1
ATOM 954 C CA . LYS A 1 115 ? -6.734 -0.350 -15.214 1.00 89.88 115 LYS A CA 1
ATOM 955 C C . LYS A 1 115 ? -5.951 0.313 -16.343 1.00 89.88 115 LYS A C 1
ATOM 957 O O . LYS A 1 115 ? -6.035 1.527 -16.486 1.00 89.88 115 LYS A O 1
ATOM 962 N N . GLY A 1 116 ? -5.190 -0.450 -17.124 1.00 91.81 116 GLY A N 1
ATOM 963 C CA . GLY A 1 116 ? -4.281 0.102 -18.128 1.00 91.81 116 GLY A CA 1
ATOM 964 C C . GLY A 1 116 ? -3.166 0.955 -17.515 1.00 91.81 116 GLY A C 1
ATOM 965 O O . GLY A 1 116 ? -2.731 1.924 -18.133 1.00 91.81 116 GLY A O 1
ATOM 966 N N . LEU A 1 117 ? -2.724 0.642 -16.288 1.00 91.69 117 LEU A N 1
ATOM 967 C CA . LEU A 1 117 ? -1.657 1.399 -15.626 1.00 91.69 117 LEU A CA 1
ATOM 968 C C . LEU A 1 117 ? -0.302 1.037 -16.235 1.00 91.69 117 LEU A C 1
ATOM 970 O O . LEU A 1 117 ? 0.013 -0.141 -16.416 1.00 91.69 117 LEU A O 1
ATOM 974 N N .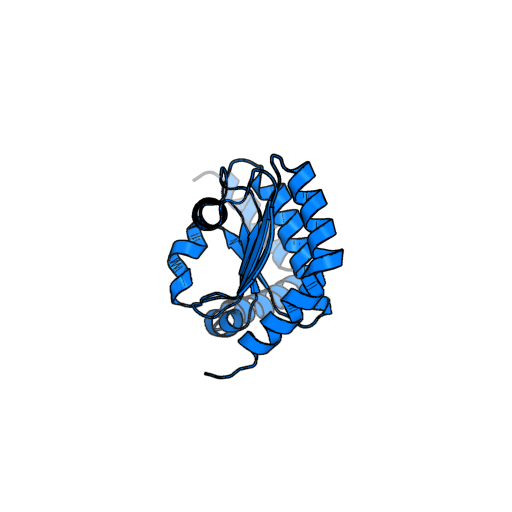 GLY A 1 118 ? 0.492 2.066 -16.524 1.00 91.12 118 GLY A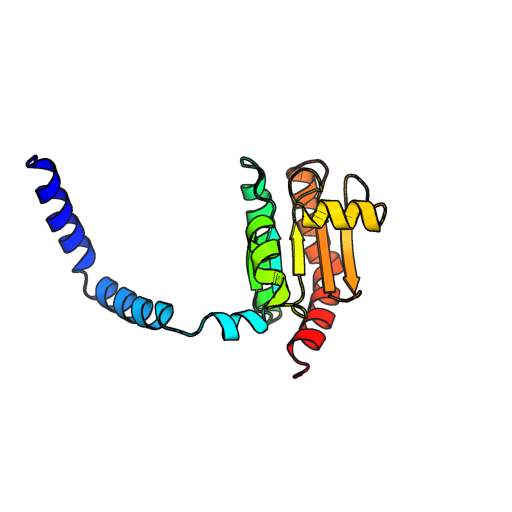 N 1
ATOM 975 C CA . GLY A 1 118 ? 1.790 1.935 -17.174 1.00 91.12 118 GLY A CA 1
ATOM 976 C C . GLY A 1 118 ? 2.913 1.444 -16.255 1.00 91.12 118 GLY A C 1
ATOM 977 O O . GLY A 1 118 ? 2.706 0.962 -15.139 1.00 91.12 118 GLY A O 1
ATOM 978 N N . LYS A 1 119 ? 4.145 1.607 -16.748 1.00 91.44 119 LYS A N 1
ATOM 979 C CA . LYS A 1 119 ? 5.378 1.182 -16.065 1.00 91.44 119 LYS A CA 1
ATOM 980 C C . LYS A 1 119 ? 5.611 1.864 -14.715 1.00 91.44 119 LYS A C 1
ATOM 982 O O . LYS A 1 119 ? 6.248 1.277 -13.852 1.00 91.44 119 LYS A O 1
ATOM 987 N N . ASN A 1 120 ? 5.084 3.074 -14.552 1.00 96.12 120 ASN A N 1
ATOM 988 C CA . ASN A 1 120 ? 5.088 3.828 -13.308 1.00 96.12 120 ASN A CA 1
ATOM 989 C C . ASN A 1 120 ? 3.634 4.087 -12.918 1.00 96.12 120 ASN A C 1
ATOM 991 O O . ASN A 1 120 ? 2.870 4.599 -13.741 1.00 96.12 120 ASN A O 1
ATOM 995 N N . ALA A 1 121 ? 3.252 3.755 -11.691 1.00 97.06 121 ALA A N 1
ATOM 996 C CA . ALA A 1 121 ? 1.920 4.039 -11.188 1.00 97.06 121 ALA A CA 1
ATOM 997 C C . ALA A 1 121 ? 1.940 4.378 -9.702 1.00 97.06 121 ALA A C 1
ATOM 999 O O . ALA A 1 121 ? 2.715 3.834 -8.914 1.00 97.06 121 ALA A O 1
ATOM 1000 N N . ILE A 1 122 ? 1.042 5.282 -9.338 1.00 98.06 122 ILE A N 1
ATOM 1001 C CA . ILE A 1 122 ? 0.837 5.748 -7.981 1.00 98.06 122 ILE A CA 1
ATOM 1002 C C . ILE A 1 122 ? -0.616 6.173 -7.817 1.00 98.06 122 ILE A C 1
ATOM 1004 O O . ILE A 1 12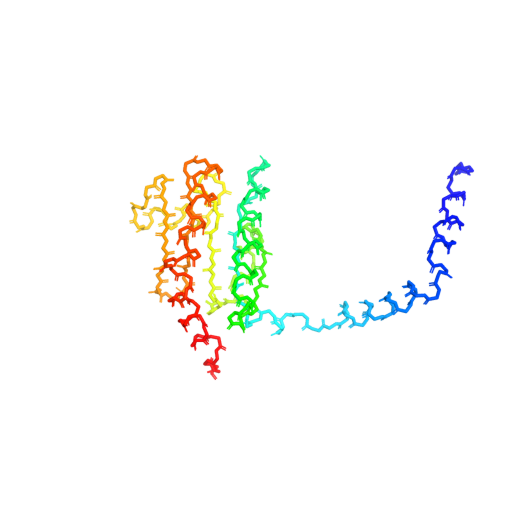2 ? -1.188 6.789 -8.716 1.00 98.06 122 ILE A O 1
ATOM 1008 N N . GLY A 1 123 ? -1.210 5.847 -6.679 1.00 97.62 123 GLY A N 1
ATOM 1009 C CA . GLY A 1 123 ? -2.537 6.324 -6.324 1.00 97.62 123 GLY A CA 1
ATOM 1010 C C . GLY A 1 123 ? -3.280 5.323 -5.464 1.00 97.62 123 GLY A C 1
ATOM 1011 O O . GLY A 1 123 ? -2.702 4.381 -4.923 1.00 97.62 123 GLY A O 1
ATOM 1012 N N . PHE A 1 124 ? -4.580 5.539 -5.321 1.00 97.50 124 PHE A N 1
ATOM 1013 C CA . PHE A 1 124 ? -5.462 4.574 -4.693 1.00 97.50 124 PHE A CA 1
ATOM 1014 C C . PHE A 1 124 ? -6.856 4.648 -5.296 1.00 97.50 124 PHE A C 1
ATOM 1016 O O . PHE A 1 124 ? -7.254 5.660 -5.871 1.00 97.50 124 PHE A O 1
ATOM 1023 N N . GLU A 1 125 ? -7.614 3.577 -5.121 1.00 94.81 125 GLU A N 1
ATOM 1024 C CA . GLU A 1 125 ? -9.011 3.526 -5.511 1.00 94.81 125 GLU A CA 1
ATOM 1025 C C . GLU A 1 125 ? -9.838 2.717 -4.522 1.00 94.81 125 GLU A C 1
ATOM 1027 O O . GLU A 1 125 ? -9.347 1.795 -3.869 1.00 94.81 125 GLU A O 1
ATOM 1032 N N . LEU A 1 126 ? -11.118 3.063 -4.440 1.00 91.38 126 LEU A N 1
ATOM 1033 C CA . LEU A 1 126 ? -12.112 2.279 -3.731 1.00 91.38 126 LEU A CA 1
ATOM 1034 C C . LEU A 1 126 ? -12.953 1.530 -4.764 1.00 91.38 126 LEU A C 1
ATOM 1036 O O . LEU A 1 126 ? -13.664 2.151 -5.553 1.00 91.38 126 LEU A O 1
ATOM 1040 N N . THR A 1 127 ? -12.856 0.203 -4.763 1.00 84.06 127 THR A N 1
ATOM 1041 C CA . THR A 1 127 ? -13.745 -0.663 -5.550 1.00 84.06 127 THR A CA 1
ATOM 1042 C C . THR A 1 127 ? -14.546 -1.561 -4.606 1.00 84.06 127 THR A C 1
ATOM 1044 O O . THR A 1 127 ? -15.351 -1.054 -3.831 1.00 84.06 127 THR A O 1
ATOM 1047 N N . ASP A 1 128 ? -14.308 -2.869 -4.615 1.00 86.38 128 ASP A N 1
ATOM 1048 C CA . ASP A 1 128 ? -14.761 -3.804 -3.576 1.00 86.38 128 ASP A CA 1
ATOM 1049 C C . ASP A 1 128 ? -13.933 -3.675 -2.285 1.00 86.38 128 ASP A C 1
ATOM 1051 O O . ASP A 1 128 ? -14.403 -3.969 -1.185 1.00 86.38 128 ASP A O 1
ATOM 1055 N N . ARG A 1 129 ? -12.705 -3.179 -2.434 1.00 91.56 129 ARG A N 1
ATOM 1056 C CA . ARG A 1 129 ? -11.735 -2.893 -1.383 1.00 91.56 129 ARG A CA 1
ATOM 1057 C C . ARG A 1 129 ? -11.027 -1.572 -1.679 1.00 91.56 129 ARG A C 1
ATOM 1059 O O . ARG A 1 129 ? -10.900 -1.174 -2.839 1.00 91.56 129 ARG A O 1
ATOM 1066 N N . LEU A 1 130 ? -10.546 -0.898 -0.635 1.00 95.81 130 LEU A N 1
ATOM 1067 C CA . LEU A 1 130 ? -9.601 0.206 -0.788 1.00 95.81 130 LEU A CA 1
ATOM 1068 C C . LEU A 1 130 ? -8.215 -0.353 -1.140 1.00 95.81 130 LEU A C 1
ATOM 1070 O O . LEU A 1 130 ? -7.632 -1.091 -0.343 1.00 95.81 130 LEU A O 1
ATOM 1074 N N . ILE A 1 131 ? -7.709 -0.005 -2.323 1.00 96.19 131 ILE A N 1
ATOM 1075 C CA . ILE A 1 131 ? -6.418 -0.461 -2.846 1.00 96.19 131 ILE A CA 1
ATOM 1076 C C . ILE A 1 131 ? -5.559 0.760 -3.166 1.00 96.19 131 ILE A C 1
ATOM 1078 O O . ILE A 1 131 ? -5.861 1.507 -4.093 1.00 96.19 131 ILE A O 1
ATOM 1082 N N . GLY A 1 132 ? -4.484 0.953 -2.409 1.00 97.88 132 GLY A N 1
ATOM 1083 C CA . GLY A 1 132 ? -3.363 1.813 -2.772 1.00 97.88 132 GLY A CA 1
ATOM 1084 C C . GLY A 1 132 ? -2.369 1.055 -3.644 1.00 97.88 132 GLY A C 1
ATOM 1085 O O . GLY A 1 132 ? -2.221 -0.160 -3.512 1.00 97.88 132 GLY A O 1
ATOM 1086 N N . PHE A 1 133 ? -1.682 1.752 -4.538 1.00 97.56 133 PHE A N 1
ATOM 1087 C CA . PHE A 1 133 ? -0.696 1.150 -5.425 1.00 97.56 133 PHE A CA 1
ATOM 1088 C C . PHE A 1 133 ? 0.480 2.084 -5.679 1.00 97.56 133 PHE A C 1
ATOM 1090 O O . PHE A 1 133 ? 0.297 3.290 -5.846 1.00 97.56 133 PHE A O 1
ATOM 1097 N N . ILE A 1 134 ? 1.689 1.518 -5.676 1.00 97.50 134 ILE A N 1
ATOM 1098 C CA . ILE A 1 134 ? 2.944 2.247 -5.863 1.00 97.50 134 ILE A CA 1
ATOM 1099 C C . ILE A 1 134 ? 3.949 1.345 -6.583 1.00 97.50 134 ILE A C 1
ATOM 1101 O O . ILE A 1 134 ? 4.401 0.342 -6.031 1.00 97.50 134 ILE A O 1
ATOM 1105 N N . TRP A 1 135 ? 4.352 1.709 -7.796 1.00 95.69 135 TRP A N 1
ATOM 1106 C CA . TRP A 1 135 ? 5.473 1.054 -8.466 1.00 95.69 135 TRP A CA 1
ATOM 1107 C C . TRP A 1 135 ? 6.115 1.939 -9.520 1.00 95.69 135 TRP A C 1
ATOM 1109 O O . TRP A 1 135 ? 5.432 2.695 -10.209 1.00 95.69 135 TRP A O 1
ATOM 1119 N N . GLY A 1 136 ? 7.425 1.796 -9.675 1.00 93.00 136 GLY A N 1
ATOM 1120 C CA . GLY A 1 136 ? 8.172 2.319 -10.807 1.00 93.00 136 GLY A CA 1
ATOM 1121 C C . GLY A 1 136 ? 8.738 1.211 -11.694 1.00 93.00 136 GLY A C 1
ATOM 1122 O O . GLY A 1 136 ? 8.722 0.031 -11.341 1.00 93.00 136 GLY A O 1
ATOM 1123 N N . GLU A 1 137 ? 9.304 1.612 -12.830 1.00 90.75 137 GLU A N 1
ATOM 1124 C CA . GLU A 1 137 ? 10.049 0.740 -13.748 1.00 90.75 137 GLU A CA 1
ATOM 1125 C C . GLU A 1 137 ? 11.281 0.105 -13.077 1.00 90.75 137 GLU A C 1
ATOM 1127 O O . GLU A 1 137 ? 11.754 -0.948 -13.499 1.00 90.75 137 GLU A O 1
ATOM 1132 N N . ASN A 1 138 ? 11.796 0.730 -12.016 1.00 89.62 138 ASN A N 1
ATOM 1133 C CA . ASN A 1 138 ? 12.903 0.238 -11.206 1.00 89.62 138 ASN A CA 1
ATOM 1134 C C . ASN A 1 138 ? 12.742 0.658 -9.732 1.00 89.62 138 ASN A C 1
ATOM 1136 O O . ASN A 1 138 ? 11.880 1.469 -9.389 1.00 89.62 138 ASN A O 1
ATOM 1140 N N . ALA A 1 139 ? 13.608 0.131 -8.860 1.00 89.31 139 ALA A N 1
ATOM 1141 C CA . ALA A 1 139 ? 13.564 0.390 -7.420 1.00 89.31 139 ALA A CA 1
ATOM 1142 C C . ALA A 1 139 ? 13.673 1.883 -7.058 1.00 89.31 139 ALA A C 1
ATOM 1144 O O . ALA A 1 139 ? 12.984 2.345 -6.151 1.00 89.31 139 ALA A O 1
ATOM 1145 N N . TYR A 1 140 ? 14.502 2.653 -7.772 1.00 91.75 140 TYR A N 1
ATOM 1146 C CA . TYR A 1 140 ? 14.645 4.090 -7.528 1.00 91.75 140 TYR A CA 1
ATOM 1147 C C . TYR A 1 140 ? 13.336 4.839 -7.804 1.00 91.75 140 TYR A C 1
ATOM 1149 O O . TYR A 1 140 ? 12.884 5.622 -6.965 1.00 91.75 140 TYR A O 1
ATOM 1157 N N . GLU A 1 141 ? 1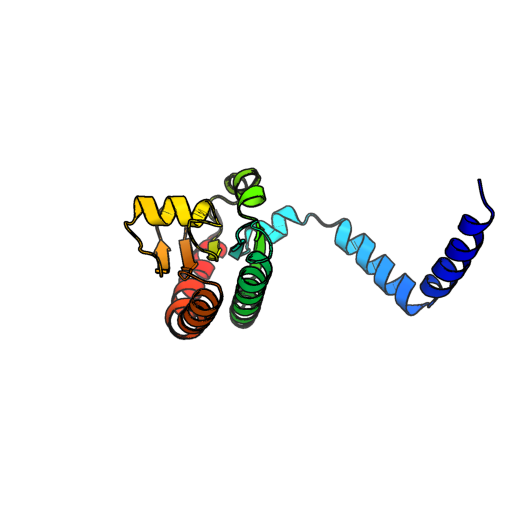2.689 4.561 -8.938 1.00 94.44 141 GLU A N 1
ATOM 1158 C CA . GLU A 1 141 ? 11.394 5.160 -9.265 1.00 94.44 141 GLU A CA 1
ATOM 1159 C C . GLU A 1 141 ? 10.299 4.702 -8.295 1.00 94.44 141 GLU A C 1
ATOM 1161 O O . GLU A 1 141 ? 9.500 5.534 -7.868 1.00 94.44 141 GLU A O 1
ATOM 1166 N N . THR A 1 142 ? 10.296 3.437 -7.849 1.00 94.75 142 THR A N 1
ATOM 1167 C CA . THR A 1 142 ? 9.378 2.990 -6.786 1.00 94.75 142 THR A CA 1
ATOM 1168 C C . THR A 1 142 ? 9.565 3.815 -5.513 1.00 94.75 142 THR A C 1
ATOM 1170 O O . THR A 1 142 ? 8.587 4.348 -5.002 1.00 94.75 142 THR A O 1
ATOM 1173 N N . LEU A 1 143 ? 10.799 4.008 -5.030 1.00 95.00 143 LEU A N 1
ATOM 1174 C CA . LEU A 1 143 ? 11.068 4.811 -3.827 1.00 95.00 143 LEU A CA 1
ATOM 1175 C C . LEU A 1 143 ? 10.663 6.284 -3.992 1.00 95.00 143 LEU A C 1
ATOM 1177 O O . LEU A 1 143 ? 10.133 6.902 -3.063 1.00 95.00 143 LEU A O 1
ATOM 1181 N N . LYS A 1 144 ? 10.891 6.860 -5.174 1.00 96.75 144 LYS A N 1
ATOM 1182 C CA . LYS A 1 144 ? 10.467 8.226 -5.499 1.00 96.75 144 LYS A CA 1
ATOM 1183 C C . LYS A 1 144 ? 8.944 8.349 -5.495 1.00 96.75 144 LYS A C 1
ATOM 1185 O O . LYS A 1 144 ? 8.415 9.283 -4.893 1.00 96.75 144 LYS A O 1
ATOM 1190 N N . LEU A 1 145 ? 8.237 7.394 -6.094 1.00 98.06 145 LEU A N 1
ATOM 1191 C CA . LEU A 1 145 ? 6.776 7.344 -6.067 1.00 98.06 145 LEU A CA 1
ATOM 1192 C C . LEU A 1 145 ? 6.246 7.065 -4.658 1.00 98.06 145 LEU A C 1
ATOM 1194 O O . LEU A 1 145 ? 5.253 7.659 -4.265 1.00 98.06 145 LEU A O 1
ATOM 1198 N N . THR A 1 146 ? 6.932 6.264 -3.842 1.00 98.00 146 THR A N 1
ATOM 1199 C CA . THR A 1 146 ? 6.599 6.095 -2.421 1.00 98.00 146 THR A CA 1
ATOM 1200 C C . THR A 1 146 ? 6.635 7.425 -1.681 1.00 98.00 146 THR A C 1
ATOM 1202 O O . THR A 1 146 ? 5.712 7.733 -0.926 1.00 98.00 146 THR A O 1
ATOM 1205 N N . LYS A 1 147 ? 7.668 8.243 -1.912 1.00 98.12 147 LYS A N 1
ATOM 1206 C CA . LYS A 1 147 ? 7.748 9.583 -1.323 1.00 98.12 147 LYS A CA 1
ATOM 1207 C C . LYS A 1 147 ? 6.554 10.445 -1.743 1.00 98.12 147 LYS A C 1
ATOM 1209 O O . LYS A 1 147 ? 5.932 11.053 -0.877 1.00 98.12 147 LYS A O 1
ATOM 1214 N N . ILE A 1 148 ? 6.213 10.454 -3.032 1.00 98.50 148 ILE A N 1
ATOM 1215 C CA . ILE A 1 148 ? 5.048 11.189 -3.551 1.00 98.50 148 ILE A CA 1
ATOM 1216 C C . ILE A 1 148 ? 3.753 10.652 -2.921 1.00 98.50 148 ILE A C 1
ATOM 1218 O O . ILE A 1 148 ? 2.900 11.431 -2.510 1.00 98.50 148 ILE A O 1
ATOM 1222 N N . PHE A 1 149 ? 3.625 9.335 -2.742 1.00 98.56 149 PHE A N 1
ATOM 1223 C CA . PHE A 1 149 ? 2.418 8.716 -2.185 1.00 98.56 149 PHE A CA 1
ATOM 1224 C C . PHE A 1 149 ? 2.191 9.190 -0.756 1.00 98.56 149 PHE A C 1
ATOM 1226 O O . PHE A 1 149 ? 1.089 9.598 -0.402 1.00 98.56 149 PHE A O 1
ATOM 1233 N N . ILE A 1 150 ? 3.257 9.192 0.044 1.00 98.31 150 ILE A N 1
ATOM 1234 C CA . ILE A 1 150 ? 3.238 9.700 1.416 1.00 98.31 150 ILE A CA 1
ATOM 1235 C C . ILE A 1 150 ? 2.837 11.178 1.453 1.00 98.31 150 ILE A C 1
ATOM 1237 O O . ILE A 1 150 ? 2.050 11.566 2.310 1.00 98.31 150 ILE A O 1
ATOM 1241 N N . GLN A 1 151 ? 3.371 11.993 0.541 1.00 98.25 151 GLN A N 1
ATOM 1242 C CA . GLN A 1 151 ? 3.163 13.442 0.541 1.00 98.25 151 GLN A CA 1
ATOM 1243 C C . GLN A 1 151 ? 1.780 13.862 0.030 1.00 98.25 151 GLN A C 1
ATOM 1245 O O . GLN A 1 151 ? 1.220 14.822 0.547 1.00 98.25 151 GLN A O 1
ATOM 1250 N N . GLU A 1 152 ? 1.237 13.165 -0.967 1.00 98.19 152 GLU A N 1
ATOM 1251 C CA . GLU A 1 152 ? 0.067 13.640 -1.718 1.00 98.19 152 GLU A CA 1
ATOM 1252 C C . GLU A 1 152 ? -1.173 12.746 -1.561 1.00 98.19 152 GLU A C 1
ATOM 1254 O O . GLU A 1 152 ? -2.299 13.223 -1.684 1.00 98.19 152 GLU A O 1
ATOM 1259 N N . TYR A 1 153 ? -1.000 11.454 -1.266 1.00 98.31 153 TYR A N 1
ATOM 1260 C CA . TYR A 1 153 ? -2.090 10.470 -1.324 1.00 98.31 153 TYR A CA 1
ATOM 1261 C C . TYR A 1 153 ? -2.418 9.850 0.035 1.00 98.31 153 TYR A C 1
ATOM 1263 O O . TYR A 1 153 ? -3.578 9.515 0.294 1.00 98.31 153 TYR A O 1
ATOM 1271 N N . LEU A 1 154 ? -1.421 9.694 0.909 1.00 98.00 154 LEU A N 1
ATOM 1272 C CA . LEU A 1 154 ? -1.536 8.899 2.128 1.00 98.00 154 LEU A CA 1
ATOM 1273 C C . LEU A 1 154 ? -2.595 9.432 3.092 1.00 98.00 154 LEU A C 1
ATOM 1275 O O . LEU A 1 154 ? -3.320 8.632 3.673 1.00 98.00 154 LEU A O 1
ATOM 1279 N N . GLU A 1 155 ? -2.725 10.750 3.248 1.00 97.56 155 GLU A N 1
ATOM 1280 C CA . GLU A 1 155 ? -3.736 11.333 4.138 1.00 97.56 155 GLU A CA 1
ATOM 1281 C C . GLU A 1 155 ? -5.160 10.985 3.676 1.00 97.56 155 GLU A C 1
ATOM 1283 O O . GLU A 1 155 ? -5.976 10.489 4.459 1.00 97.56 155 GLU A O 1
ATOM 1288 N N . SER A 1 156 ? -5.438 11.165 2.383 1.00 97.75 156 SER A N 1
ATOM 1289 C CA . SER A 1 156 ? -6.739 10.836 1.790 1.00 97.75 156 SER A CA 1
ATOM 1290 C C . SER A 1 156 ? -7.022 9.335 1.853 1.00 97.75 156 SER A C 1
ATOM 1292 O O . SER A 1 156 ? -8.115 8.926 2.248 1.00 97.75 156 SER A O 1
ATOM 1294 N N . TYR A 1 157 ? -6.021 8.508 1.540 1.00 97.94 157 TYR A N 1
ATOM 1295 C CA . TYR A 1 157 ? -6.107 7.058 1.692 1.00 97.94 157 TYR A CA 1
ATOM 1296 C C . TYR A 1 157 ? -6.427 6.668 3.143 1.00 97.94 157 TYR A C 1
ATOM 1298 O O . TYR A 1 157 ? -7.362 5.909 3.395 1.00 97.94 157 TYR A O 1
ATOM 1306 N N . ALA A 1 158 ? -5.685 7.214 4.111 1.00 96.38 158 ALA A N 1
ATOM 1307 C CA . ALA A 1 158 ? -5.814 6.889 5.527 1.00 96.38 158 ALA A CA 1
ATOM 1308 C C . ALA A 1 158 ? -7.185 7.282 6.087 1.00 96.38 158 ALA A C 1
ATOM 1310 O O . ALA A 1 158 ? -7.748 6.548 6.899 1.00 96.38 158 ALA A O 1
ATOM 1311 N N . LYS A 1 159 ? -7.753 8.405 5.634 1.00 96.12 159 LYS A N 1
ATOM 1312 C CA . LYS A 1 159 ? -9.111 8.818 6.004 1.00 96.12 159 LYS A CA 1
ATOM 1313 C C . LYS A 1 159 ? -10.144 7.759 5.610 1.00 96.12 159 LYS A C 1
ATOM 1315 O O . LYS A 1 159 ? -10.916 7.316 6.454 1.00 96.12 159 LYS A O 1
ATOM 1320 N N . ILE A 1 160 ? -10.104 7.295 4.361 1.00 96.12 160 ILE A N 1
ATOM 1321 C CA . ILE A 1 160 ? -11.032 6.269 3.861 1.00 96.12 160 ILE A CA 1
ATOM 1322 C C . ILE A 1 160 ? -10.766 4.922 4.549 1.00 96.12 160 ILE A C 1
ATOM 1324 O O . ILE A 1 160 ? -11.700 4.223 4.939 1.00 96.12 160 ILE A O 1
ATOM 1328 N N . ALA A 1 161 ? -9.494 4.568 4.752 1.00 95.25 161 ALA A N 1
ATOM 1329 C CA . ALA A 1 161 ? -9.101 3.342 5.439 1.00 95.25 161 ALA A CA 1
ATOM 1330 C C . ALA A 1 161 ? -9.657 3.284 6.871 1.00 95.25 161 ALA A C 1
ATOM 1332 O O . ALA A 1 161 ? -10.196 2.254 7.275 1.00 95.25 161 ALA A O 1
ATOM 1333 N N . LYS A 1 162 ? -9.584 4.392 7.623 1.00 92.88 162 LYS A N 1
ATOM 1334 C CA . LYS A 1 162 ? -10.179 4.499 8.964 1.00 92.88 162 LYS A CA 1
ATOM 1335 C C . LYS A 1 162 ? -11.678 4.248 8.940 1.00 92.88 162 LYS A C 1
ATOM 1337 O O . LYS A 1 162 ? -12.160 3.458 9.747 1.00 92.88 162 LYS A O 1
ATOM 1342 N N . ASP A 1 163 ? -12.396 4.870 8.011 1.00 91.06 163 ASP A N 1
ATOM 1343 C CA . ASP A 1 163 ? -13.845 4.694 7.899 1.00 91.06 163 ASP A CA 1
ATOM 1344 C C . ASP A 1 163 ? -14.214 3.231 7.628 1.00 91.06 163 ASP A C 1
ATOM 1346 O O . ASP A 1 163 ? -15.166 2.715 8.211 1.00 91.06 163 ASP A O 1
ATOM 1350 N N . ILE A 1 164 ? -13.441 2.536 6.790 1.00 90.69 164 ILE A N 1
ATOM 1351 C CA . ILE A 1 164 ? -13.641 1.109 6.504 1.00 90.69 164 ILE A CA 1
ATOM 1352 C C . ILE A 1 164 ? -13.376 0.250 7.747 1.00 90.69 164 ILE A C 1
ATOM 1354 O O . ILE A 1 164 ? -14.163 -0.643 8.049 1.00 90.69 164 ILE A O 1
ATOM 1358 N N . ILE A 1 165 ? -12.290 0.520 8.476 1.00 88.12 165 ILE A N 1
ATOM 1359 C CA . ILE A 1 165 ? -11.858 -0.286 9.629 1.00 88.12 165 ILE A CA 1
ATOM 1360 C C . ILE A 1 165 ? -12.758 -0.067 10.858 1.00 88.12 165 ILE A C 1
ATOM 1362 O O . ILE A 1 165 ? -12.976 -0.991 11.644 1.00 88.12 165 ILE A O 1
ATOM 1366 N N . LEU A 1 166 ? -13.269 1.153 11.053 1.00 82.31 166 LEU A N 1
ATOM 1367 C CA . LEU A 1 166 ? -14.101 1.515 12.205 1.00 82.31 166 LEU A CA 1
ATOM 1368 C C . LEU A 1 166 ? -15.577 1.156 12.023 1.00 82.31 166 LEU A C 1
ATOM 1370 O O . LEU A 1 166 ? -16.286 0.996 13.021 1.00 82.31 166 LEU A O 1
ATOM 1374 N N . ARG A 1 167 ? -16.049 1.003 10.780 1.00 74.81 167 ARG A N 1
ATOM 1375 C CA . ARG A 1 167 ? -17.384 0.462 10.509 1.00 74.81 167 ARG A CA 1
ATOM 1376 C C . ARG A 1 167 ? -17.418 -0.994 10.969 1.00 74.81 167 ARG A C 1
ATOM 1378 O O . ARG A 1 167 ? -16.910 -1.886 10.293 1.00 74.81 167 ARG A O 1
ATOM 1385 N N . LYS A 1 168 ? -18.003 -1.227 12.149 1.00 53.09 168 LYS A N 1
ATOM 1386 C CA . LYS A 1 168 ? -18.345 -2.580 12.600 1.00 53.09 168 LYS A CA 1
ATOM 1387 C C . LYS A 1 168 ? -19.245 -3.234 11.536 1.00 53.09 168 LYS A C 1
ATOM 1389 O O . LYS A 1 168 ? -20.076 -2.521 10.969 1.00 53.09 168 LYS A O 1
ATOM 1394 N N . PRO A 1 169 ? -19.042 -4.527 11.229 1.00 54.22 169 PRO A N 1
ATOM 1395 C CA . PRO A 1 169 ? -19.965 -5.271 10.380 1.00 54.22 169 PRO A CA 1
ATOM 1396 C C . PRO A 1 169 ? -21.387 -5.252 10.943 1.00 54.22 169 PRO A C 1
ATOM 1398 O O . PRO A 1 169 ? -21.531 -5.171 12.187 1.00 54.22 169 PRO A O 1
#